Protein AF-A0ABC8JJZ1-F1 (afdb_monomer_lite)

Organism: Eruca vesicaria subsp. sativa (NCBI:txid29727)

Sequence (108 aa):
MEEEKKTIRSCSECKTTKTPMWRGGPSGPKSLCNACGIRFRKQRRSELLGIRIIHSHKDYEKINPSLSSTSSPSLSHGGVALKKRRILKEEEQAALCLLLLSCNSVFA

Radius of gyration: 23.33 Å; chains: 1; bounding box: 51×40×66 Å

Foldseek 3Di:
DPDPPPDQQAAPPPRDSDAPDFQADPVGGSNHHPVVNVVRVVVVVCVVVVNDDDPDPVVVCVVPVPPPDDDDDDDDPDDDPPPPPPPDDVVVVVVVVVVVVVVVVPPD

pLDDT: mean 70.63, std 19.54, range [33.0, 97.56]

Structure (mmCIF, N/CA/C/O backbone):
data_AF-A0ABC8JJZ1-F1
#
_entry.id   AF-A0ABC8JJZ1-F1
#
loop_
_atom_site.group_PDB
_atom_site.id
_atom_site.type_symbol
_atom_site.label_atom_id
_atom_site.label_alt_id
_atom_site.label_comp_id
_atom_site.label_asym_id
_atom_site.label_entity_id
_atom_site.label_seq_id
_atom_site.pdbx_PDB_ins_code
_atom_site.Cartn_x
_atom_site.Cartn_y
_atom_site.Cartn_z
_atom_site.occupancy
_atom_site.B_iso_or_equiv
_atom_site.auth_seq_id
_atom_site.auth_comp_id
_atom_site.auth_asym_id
_atom_site.auth_atom_id
_atom_site.pdbx_PDB_model_num
ATOM 1 N N . MET A 1 1 ? -4.437 3.551 35.345 1.00 49.91 1 MET A N 1
ATOM 2 C CA . MET A 1 1 ? -4.620 2.675 34.171 1.00 49.91 1 MET A CA 1
ATOM 3 C C . MET A 1 1 ? -4.681 3.598 32.974 1.00 49.91 1 MET A C 1
ATOM 5 O O . MET A 1 1 ? -5.647 4.337 32.864 1.00 49.91 1 MET A O 1
ATOM 9 N N . GLU A 1 2 ? -3.617 3.677 32.179 1.00 63.41 2 GLU A N 1
ATOM 10 C CA . GLU A 1 2 ? -3.656 4.477 30.952 1.00 63.41 2 GLU A CA 1
ATOM 11 C C . GLU A 1 2 ? -4.511 3.732 29.928 1.00 63.41 2 GLU A C 1
ATOM 13 O O . GLU A 1 2 ? -4.192 2.621 29.507 1.00 63.41 2 GLU A O 1
ATOM 18 N N . GLU A 1 3 ? -5.655 4.317 29.597 1.00 63.41 3 GLU A N 1
ATOM 19 C CA . GLU A 1 3 ? -6.574 3.804 28.595 1.00 63.41 3 GLU A CA 1
ATOM 20 C C . GLU A 1 3 ? -5.934 3.994 27.213 1.00 63.41 3 GLU A C 1
ATOM 22 O O . GLU A 1 3 ? -5.962 5.079 26.629 1.00 63.41 3 GLU A O 1
ATOM 27 N N . GLU A 1 4 ? -5.287 2.943 26.700 1.00 65.50 4 GLU A N 1
ATOM 28 C CA . GLU A 1 4 ? -4.762 2.916 25.336 1.00 65.50 4 GLU A CA 1
ATOM 29 C C . GLU A 1 4 ? -5.945 3.047 24.371 1.00 65.50 4 GLU A C 1
ATOM 31 O O . GLU A 1 4 ? -6.630 2.077 24.037 1.00 65.50 4 GLU A O 1
ATOM 36 N N . LYS A 1 5 ? -6.209 4.280 23.929 1.00 57.84 5 LYS A N 1
ATOM 37 C CA . LYS A 1 5 ? -7.222 4.601 22.926 1.00 57.84 5 LYS A CA 1
ATOM 38 C C . LYS A 1 5 ? -6.837 3.906 21.620 1.00 57.84 5 LYS A C 1
ATOM 40 O O . LYS A 1 5 ? -6.104 4.446 20.788 1.00 57.84 5 LYS A O 1
ATOM 45 N N . LYS A 1 6 ? -7.303 2.666 21.459 1.00 64.50 6 LYS A N 1
ATOM 46 C CA . LYS A 1 6 ? -6.986 1.787 20.335 1.00 64.50 6 LYS A CA 1
ATOM 47 C C . LYS A 1 6 ? -7.629 2.336 19.068 1.00 64.50 6 LYS A C 1
ATOM 49 O O . LYS A 1 6 ? -8.733 1.959 18.685 1.00 64.50 6 LYS A O 1
ATOM 54 N N . THR A 1 7 ? -6.930 3.253 18.409 1.00 77.00 7 THR A N 1
ATOM 55 C CA . THR A 1 7 ? -7.312 3.729 17.080 1.00 77.00 7 THR A CA 1
ATOM 56 C C . THR A 1 7 ? -7.359 2.529 16.136 1.00 77.00 7 THR A C 1
ATOM 58 O O . THR A 1 7 ? -6.352 1.855 15.898 1.00 77.00 7 THR A O 1
ATOM 61 N N . ILE A 1 8 ? -8.554 2.210 15.631 1.00 83.19 8 ILE A N 1
ATOM 62 C CA . ILE A 1 8 ? -8.727 1.132 14.657 1.00 83.19 8 ILE A CA 1
ATOM 63 C C . ILE A 1 8 ? -8.042 1.584 13.371 1.00 83.19 8 ILE A C 1
ATOM 65 O O . ILE A 1 8 ? -8.540 2.434 12.635 1.00 83.19 8 ILE A O 1
ATOM 69 N N . ARG A 1 9 ? -6.857 1.029 13.122 1.00 88.19 9 ARG A N 1
ATOM 70 C CA . ARG A 1 9 ? -6.090 1.308 11.909 1.00 88.19 9 ARG A CA 1
ATOM 71 C C . ARG A 1 9 ? -6.792 0.670 10.713 1.00 88.19 9 ARG A C 1
ATOM 73 O O . ARG A 1 9 ? -7.226 -0.480 10.782 1.00 88.19 9 ARG A O 1
ATOM 80 N N . SER A 1 10 ? -6.876 1.413 9.614 1.00 95.50 10 SER A N 1
ATOM 81 C CA . SER A 1 10 ? -7.425 0.948 8.340 1.00 95.50 10 SER A CA 1
ATOM 82 C C . SER A 1 10 ? -6.434 1.217 7.210 1.00 95.50 10 SER A C 1
ATOM 84 O O . SER A 1 10 ? -5.671 2.183 7.238 1.00 95.50 10 SER A O 1
ATOM 86 N N . CYS A 1 11 ? -6.402 0.324 6.224 1.00 95.94 11 CYS A N 1
ATOM 87 C CA . CYS A 1 11 ? -5.577 0.495 5.032 1.00 95.94 11 CYS A CA 1
ATOM 88 C C . CYS A 1 11 ? -6.060 1.712 4.238 1.00 95.94 11 CYS A C 1
ATOM 90 O O . CYS A 1 11 ? -7.244 1.793 3.926 1.00 95.94 11 CYS A O 1
ATOM 92 N N . SER A 1 12 ? -5.172 2.624 3.846 1.00 95.75 12 SER A N 1
ATOM 93 C CA . SER A 1 12 ? -5.567 3.806 3.072 1.00 95.75 12 SER A CA 1
ATOM 94 C C . SER A 1 12 ? -6.144 3.457 1.695 1.00 95.75 12 SER A C 1
ATOM 96 O O . SER A 1 12 ? -7.042 4.163 1.240 1.00 95.75 12 SER A O 1
ATOM 98 N N . GLU A 1 13 ? -5.710 2.342 1.101 1.00 93.81 13 GLU A N 1
ATOM 99 C CA . GLU A 1 13 ? -6.126 1.875 -0.227 1.00 93.81 13 GLU A CA 1
ATOM 100 C C . GLU A 1 13 ? -7.445 1.085 -0.192 1.00 93.81 13 GLU A C 1
ATOM 102 O O . GLU A 1 13 ? -8.456 1.506 -0.739 1.00 93.81 13 GLU A O 1
ATOM 107 N N . CYS A 1 14 ? -7.461 -0.063 0.494 1.00 95.12 14 CYS A N 1
ATOM 108 C CA . CYS A 1 14 ? -8.605 -0.983 0.477 1.00 95.12 14 CYS A CA 1
ATOM 109 C C . CYS A 1 14 ? -9.476 -0.932 1.736 1.00 95.12 14 CYS A C 1
ATOM 111 O O . CYS A 1 14 ? -10.361 -1.766 1.902 1.00 95.12 14 CYS A O 1
ATOM 113 N N . LYS A 1 15 ? -9.182 -0.020 2.669 1.00 95.69 15 LYS A N 1
ATOM 114 C CA . LYS A 1 15 ? -9.900 0.173 3.941 1.00 95.69 15 LYS A CA 1
ATOM 115 C C . LYS A 1 15 ? -9.964 -1.046 4.870 1.00 95.69 15 LYS A C 1
ATOM 117 O O . LYS A 1 15 ? -10.584 -0.958 5.925 1.00 95.69 15 LYS A O 1
ATOM 122 N N . THR A 1 16 ? -9.270 -2.151 4.563 1.00 95.50 16 THR A N 1
ATOM 123 C CA . THR A 1 16 ? -9.216 -3.301 5.478 1.00 95.50 16 THR A CA 1
ATOM 124 C C . THR A 1 16 ? -8.647 -2.890 6.832 1.00 95.50 16 THR A C 1
ATOM 126 O O . THR A 1 16 ? -7.630 -2.197 6.912 1.00 95.50 16 THR A O 1
ATOM 129 N N . THR A 1 17 ? -9.295 -3.352 7.891 1.00 95.56 17 THR A N 1
ATOM 130 C CA . THR A 1 17 ? -8.853 -3.206 9.282 1.00 95.56 17 THR A CA 1
ATOM 131 C C . THR A 1 17 ? -8.125 -4.455 9.781 1.00 95.56 17 THR A C 1
ATOM 133 O O . THR A 1 17 ? -7.469 -4.424 10.820 1.00 95.56 17 THR A O 1
ATOM 136 N N . LYS A 1 18 ? -8.196 -5.558 9.022 1.00 94.19 18 LYS A N 1
ATOM 137 C CA . LYS A 1 18 ? -7.560 -6.841 9.334 1.00 94.19 18 LYS A CA 1
ATOM 138 C C . LYS A 1 18 ? -6.445 -7.127 8.333 1.00 94.19 18 LYS A C 1
ATOM 140 O O . LYS A 1 18 ? -6.656 -7.149 7.120 1.00 94.19 18 LYS A O 1
ATOM 145 N N . THR A 1 19 ? -5.238 -7.337 8.845 1.00 94.81 19 THR A N 1
ATOM 146 C CA . THR A 1 19 ? -4.054 -7.689 8.055 1.00 94.81 19 THR A CA 1
ATOM 147 C C . THR A 1 19 ? -3.024 -8.358 8.965 1.00 94.81 19 THR A C 1
ATOM 149 O O . THR A 1 19 ? -2.890 -7.929 10.110 1.00 94.81 19 THR A O 1
ATOM 152 N N . PRO A 1 20 ? -2.266 -9.364 8.489 1.00 95.44 20 PRO A N 1
ATOM 153 C CA . PRO A 1 20 ? -1.217 -9.995 9.295 1.00 95.44 20 PRO A CA 1
ATOM 154 C C . PRO A 1 20 ? -0.052 -9.041 9.598 1.00 95.44 20 PRO A C 1
ATOM 156 O O . PRO A 1 20 ? 0.647 -9.205 10.588 1.00 95.44 20 PRO A O 1
ATOM 159 N N . MET A 1 21 ? 0.166 -8.028 8.750 1.00 94.50 21 MET A N 1
ATOM 160 C CA . MET A 1 21 ? 1.199 -7.013 8.952 1.00 94.50 21 MET A CA 1
ATOM 161 C C . MET A 1 21 ? 0.797 -5.687 8.306 1.00 94.50 21 MET A C 1
ATOM 163 O O . MET A 1 21 ? 0.220 -5.664 7.214 1.00 94.50 21 MET A O 1
ATOM 167 N N . TRP A 1 22 ? 1.138 -4.584 8.968 1.00 95.62 22 TRP A N 1
ATOM 168 C CA . TRP A 1 22 ? 0.988 -3.229 8.443 1.00 95.62 22 TRP A CA 1
ATOM 169 C C . TRP A 1 22 ? 2.289 -2.768 7.783 1.00 95.62 22 TRP A C 1
ATOM 171 O O . TRP A 1 22 ? 3.371 -2.916 8.349 1.00 95.62 22 TRP A O 1
ATOM 181 N N . ARG A 1 23 ? 2.192 -2.201 6.581 1.00 97.12 23 ARG A N 1
ATOM 182 C CA . ARG A 1 23 ? 3.317 -1.684 5.792 1.00 97.12 23 ARG A CA 1
ATOM 183 C C . ARG A 1 23 ? 3.206 -0.166 5.640 1.00 97.12 23 ARG A C 1
ATOM 185 O O . AR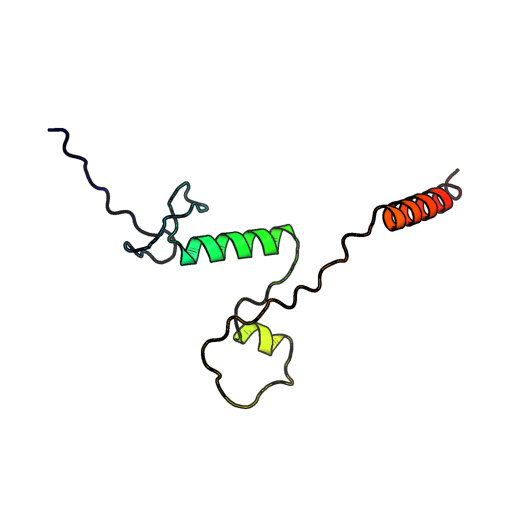G A 1 23 ? 2.119 0.398 5.706 1.00 97.12 23 ARG A O 1
ATOM 192 N N . GLY A 1 24 ? 4.344 0.498 5.446 1.00 94.38 24 GLY A N 1
ATOM 193 C CA . GLY A 1 24 ? 4.380 1.917 5.080 1.00 94.38 24 GLY A CA 1
ATOM 194 C C . GLY A 1 24 ? 3.929 2.151 3.638 1.00 94.38 24 GLY A C 1
ATOM 195 O O . GLY A 1 24 ? 4.126 1.289 2.776 1.00 94.38 24 GLY A O 1
ATOM 196 N N . GLY A 1 25 ? 3.349 3.321 3.399 1.00 92.38 25 GLY A N 1
ATOM 197 C CA . GLY A 1 25 ? 2.813 3.763 2.117 1.00 92.38 25 GLY A CA 1
ATOM 198 C C . GLY A 1 25 ? 2.982 5.273 1.931 1.00 92.38 25 GLY A C 1
ATOM 199 O O . GLY A 1 25 ? 3.671 5.910 2.729 1.00 92.38 25 GLY A O 1
ATOM 200 N N . PRO A 1 26 ? 2.366 5.858 0.891 1.00 92.31 26 PRO A N 1
ATOM 201 C CA . PRO A 1 26 ? 2.481 7.289 0.605 1.00 92.31 26 PRO A CA 1
ATOM 202 C C . PRO A 1 26 ? 1.907 8.158 1.732 1.00 92.31 26 PRO A C 1
ATOM 204 O O . PRO A 1 26 ? 2.437 9.223 2.014 1.00 92.31 26 PRO A O 1
ATOM 207 N N . SER A 1 27 ? 0.886 7.668 2.440 1.00 92.50 27 SER A N 1
ATOM 208 C CA . SER A 1 27 ? 0.269 8.350 3.586 1.00 92.50 27 SER A CA 1
ATOM 209 C C . SER A 1 27 ? 1.048 8.181 4.902 1.00 92.50 27 SER A C 1
ATOM 211 O O . SER A 1 27 ? 0.512 8.472 5.965 1.00 92.50 27 SER A O 1
ATOM 213 N N . GLY A 1 28 ? 2.279 7.658 4.862 1.00 90.75 28 GLY A N 1
ATOM 214 C CA . GLY A 1 28 ? 3.142 7.503 6.036 1.00 90.75 28 GLY A CA 1
ATOM 215 C C . GLY A 1 28 ? 3.283 6.063 6.559 1.00 90.75 28 GLY A C 1
ATOM 216 O O . GLY A 1 28 ? 2.919 5.092 5.872 1.00 90.75 28 GLY A O 1
ATOM 217 N N . PRO A 1 29 ? 3.870 5.883 7.759 1.00 92.69 29 PRO A N 1
ATOM 218 C CA . PRO A 1 29 ? 4.157 4.570 8.328 1.00 92.69 29 PRO A CA 1
ATOM 219 C C . PRO A 1 29 ? 2.871 3.801 8.650 1.00 92.69 29 PRO A C 1
ATOM 221 O O . PRO A 1 29 ? 1.893 4.371 9.119 1.00 92.69 29 PRO A O 1
ATOM 224 N N . LYS A 1 30 ? 2.884 2.480 8.422 1.00 92.38 30 LYS A N 1
ATOM 225 C CA . LYS A 1 30 ? 1.756 1.568 8.715 1.00 92.38 30 LYS A CA 1
ATOM 226 C C . LYS A 1 30 ? 0.409 1.983 8.079 1.00 92.38 30 LYS A C 1
ATOM 228 O O . LYS A 1 30 ? -0.637 1.573 8.568 1.00 92.38 30 LYS A O 1
ATOM 233 N N . SER A 1 31 ? 0.428 2.746 6.984 1.00 95.12 31 SER A N 1
ATOM 234 C CA . SER A 1 31 ? -0.779 3.206 6.277 1.00 95.12 31 SER A CA 1
ATOM 235 C C . SER A 1 31 ? -1.412 2.153 5.363 1.00 95.12 31 SER A C 1
ATOM 237 O O . SER A 1 31 ? -2.574 2.282 4.990 1.00 95.12 31 SER A O 1
ATOM 239 N N . LEU A 1 32 ? -0.681 1.095 5.004 1.00 96.88 32 LEU A N 1
ATOM 240 C CA . LEU A 1 32 ? -1.150 0.059 4.085 1.00 96.88 32 LEU A CA 1
ATOM 241 C C . LEU A 1 32 ? -1.217 -1.308 4.762 1.00 96.88 32 LEU A C 1
ATOM 243 O O . LEU A 1 32 ? -0.382 -1.660 5.598 1.00 96.88 32 LEU A O 1
ATOM 247 N N . CYS A 1 33 ? -2.173 -2.130 4.335 1.00 97.56 33 CYS A N 1
ATOM 248 C CA . CYS A 1 33 ? -2.174 -3.550 4.668 1.00 97.56 33 CYS A CA 1
ATOM 249 C C . CYS A 1 33 ? -1.032 -4.291 3.951 1.00 97.56 33 CYS A C 1
ATOM 251 O O . CYS A 1 33 ? -0.349 -3.743 3.079 1.00 97.56 33 CYS A O 1
ATOM 253 N N . ASN A 1 34 ? -0.8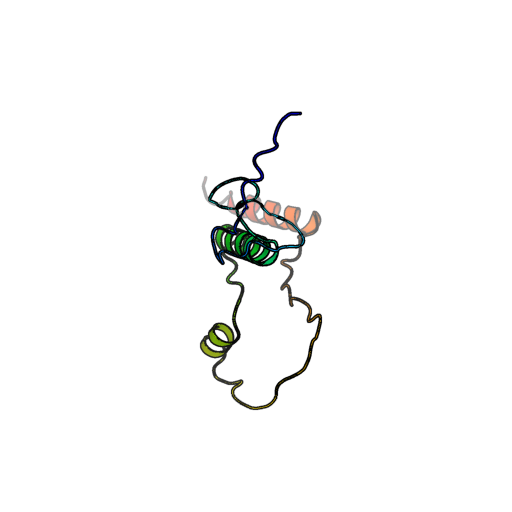38 -5.569 4.284 1.00 97.50 34 ASN A N 1
ATOM 254 C CA . ASN A 1 34 ? 0.241 -6.368 3.712 1.00 97.50 34 ASN A CA 1
ATOM 255 C C . ASN A 1 34 ? 0.137 -6.456 2.179 1.00 97.50 34 ASN A C 1
ATOM 257 O O . ASN A 1 34 ? 1.119 -6.195 1.487 1.00 97.50 34 ASN A O 1
ATOM 261 N N . ALA A 1 35 ? -1.053 -6.754 1.650 1.00 95.81 35 ALA A N 1
ATOM 262 C CA . ALA A 1 35 ? -1.274 -6.898 0.213 1.00 95.81 35 ALA A CA 1
ATOM 263 C C . ALA A 1 35 ? -1.045 -5.579 -0.548 1.00 95.81 35 ALA A C 1
ATOM 265 O O . ALA A 1 35 ? -0.260 -5.539 -1.498 1.00 95.81 35 ALA A O 1
ATOM 266 N N . CYS A 1 36 ? -1.670 -4.485 -0.103 1.00 95.25 36 CYS A N 1
ATOM 267 C CA . CYS A 1 36 ? -1.533 -3.173 -0.742 1.00 95.25 36 CYS A CA 1
ATOM 268 C C . CYS A 1 36 ? -0.099 -2.637 -0.647 1.00 95.25 36 CYS A C 1
ATOM 270 O O . CYS A 1 36 ? 0.425 -2.113 -1.626 1.00 95.25 36 CYS A O 1
ATOM 272 N N . GLY A 1 37 ? 0.583 -2.833 0.486 1.00 95.69 37 GLY A N 1
ATOM 273 C CA . GLY A 1 37 ? 1.968 -2.396 0.650 1.00 95.69 37 GLY A CA 1
ATOM 274 C C . GLY A 1 37 ? 2.953 -3.126 -0.268 1.00 95.69 37 GLY A C 1
ATOM 275 O O . GLY A 1 37 ? 3.898 -2.512 -0.763 1.00 95.69 37 GLY A O 1
ATOM 276 N N . ILE A 1 38 ? 2.739 -4.419 -0.543 1.00 94.12 38 ILE A N 1
ATOM 277 C CA . ILE A 1 38 ? 3.543 -5.153 -1.534 1.00 94.12 38 ILE A CA 1
ATOM 278 C C . ILE A 1 38 ? 3.287 -4.623 -2.949 1.00 94.12 38 ILE A C 1
ATOM 280 O O . ILE A 1 38 ? 4.248 -4.361 -3.676 1.00 94.12 38 ILE A O 1
ATOM 284 N N . ARG A 1 39 ? 2.017 -4.406 -3.322 1.00 91.56 39 ARG A N 1
ATOM 285 C CA . ARG A 1 39 ? 1.642 -3.835 -4.628 1.00 91.56 39 ARG A CA 1
ATOM 286 C C . ARG A 1 39 ? 2.283 -2.466 -4.847 1.00 91.56 39 ARG A C 1
ATOM 288 O O . ARG A 1 39 ? 2.938 -2.263 -5.863 1.00 91.56 39 ARG A O 1
ATOM 295 N N . PHE A 1 40 ? 2.188 -1.581 -3.856 1.00 92.62 40 PHE A N 1
ATOM 296 C CA . PHE A 1 40 ? 2.778 -0.245 -3.906 1.00 92.62 40 PHE A CA 1
ATOM 297 C C . PHE A 1 40 ? 4.297 -0.281 -4.126 1.00 92.62 40 PHE A C 1
ATOM 299 O O . PHE A 1 40 ? 4.814 0.408 -5.001 1.00 92.62 40 PHE A O 1
ATOM 306 N N . ARG A 1 41 ? 5.030 -1.130 -3.389 1.00 90.19 41 ARG A N 1
ATOM 307 C CA . ARG A 1 41 ? 6.488 -1.269 -3.568 1.00 90.19 41 ARG A CA 1
ATOM 308 C C . ARG A 1 41 ? 6.856 -1.780 -4.956 1.00 90.19 41 ARG A C 1
ATOM 310 O O . ARG A 1 41 ? 7.827 -1.304 -5.539 1.00 90.19 41 ARG A O 1
ATOM 317 N N . LYS A 1 42 ? 6.098 -2.749 -5.472 1.00 88.81 42 LYS A N 1
ATOM 318 C CA . LYS A 1 42 ? 6.332 -3.316 -6.801 1.00 88.81 42 LYS A CA 1
ATOM 319 C C . LYS A 1 42 ? 6.085 -2.273 -7.892 1.00 88.81 42 LYS A C 1
ATOM 321 O O . LYS A 1 42 ? 6.940 -2.121 -8.760 1.00 88.81 42 LYS A O 1
ATOM 326 N N . GLN A 1 43 ? 4.992 -1.516 -7.792 1.00 87.38 43 GLN A N 1
ATOM 327 C CA . GLN A 1 43 ? 4.678 -0.426 -8.715 1.00 87.38 43 GLN A CA 1
ATOM 328 C C . GLN A 1 43 ? 5.751 0.667 -8.678 1.00 87.38 43 GLN A C 1
ATOM 330 O O . GLN A 1 43 ? 6.312 1.006 -9.713 1.00 87.38 43 GLN A O 1
ATOM 335 N N . ARG A 1 44 ? 6.127 1.138 -7.483 1.00 88.75 44 ARG A N 1
ATOM 336 C CA . ARG A 1 44 ? 7.165 2.166 -7.321 1.00 88.75 44 ARG A CA 1
ATOM 337 C C . ARG A 1 44 ? 8.522 1.718 -7.866 1.00 88.75 44 ARG A C 1
ATOM 339 O O . ARG A 1 44 ? 9.233 2.501 -8.481 1.00 88.75 44 ARG A O 1
ATOM 346 N N . ARG A 1 45 ? 8.894 0.449 -7.665 1.00 86.62 45 ARG A N 1
ATOM 347 C CA . ARG A 1 45 ? 10.131 -0.118 -8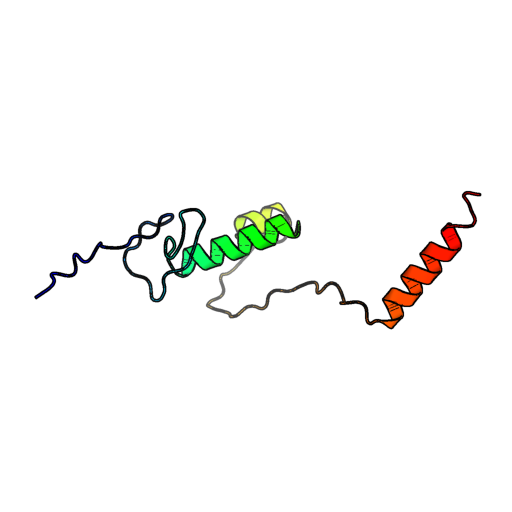.229 1.00 86.62 45 ARG A CA 1
ATOM 348 C C . ARG A 1 45 ? 10.070 -0.228 -9.755 1.00 86.62 45 ARG A C 1
ATOM 350 O O . ARG A 1 45 ? 11.074 0.009 -10.414 1.00 86.62 45 ARG A O 1
ATOM 357 N N . SER A 1 46 ? 8.920 -0.622 -10.294 1.00 83.25 46 SER A N 1
ATOM 358 C CA . SER A 1 46 ? 8.666 -0.715 -11.735 1.00 83.25 46 SER A CA 1
ATOM 359 C C . SER A 1 46 ? 8.810 0.651 -12.409 1.00 83.25 46 SER A C 1
ATOM 361 O O . SER A 1 46 ? 9.510 0.751 -13.413 1.00 83.25 46 SER A O 1
ATOM 363 N N . GLU A 1 47 ? 8.246 1.693 -11.801 1.00 79.62 47 GLU A N 1
ATOM 364 C CA . GLU A 1 47 ? 8.341 3.080 -12.259 1.00 79.62 47 GLU A CA 1
ATOM 365 C C . GLU A 1 47 ? 9.782 3.604 -12.227 1.00 79.62 47 GLU A C 1
ATOM 367 O O . GLU A 1 47 ? 10.293 4.042 -13.253 1.00 79.62 47 GLU A O 1
ATOM 372 N N . LEU A 1 48 ? 10.485 3.452 -11.098 1.00 84.38 48 LEU A N 1
ATOM 373 C CA . LEU A 1 48 ? 11.876 3.908 -10.960 1.00 84.38 48 LEU A CA 1
ATOM 374 C C . LEU A 1 48 ? 12.849 3.226 -11.932 1.00 84.38 48 LEU A C 1
ATOM 376 O O . LEU A 1 48 ? 13.844 3.822 -12.325 1.00 84.38 48 LEU A O 1
ATOM 380 N N . LEU A 1 49 ? 12.595 1.968 -12.299 1.00 83.88 49 LEU A N 1
ATOM 381 C CA . LEU A 1 49 ? 13.461 1.213 -13.207 1.00 83.88 49 LEU A CA 1
ATOM 382 C C . LEU A 1 49 ? 12.992 1.267 -14.669 1.00 83.88 49 LEU A C 1
ATOM 384 O O . LEU A 1 49 ? 13.627 0.649 -15.526 1.00 83.88 49 LEU A O 1
ATOM 388 N N . GLY A 1 50 ? 11.865 1.930 -14.956 1.00 76.56 50 GLY A N 1
ATOM 389 C CA . GLY A 1 50 ? 11.230 1.920 -16.277 1.00 76.56 50 GLY A CA 1
ATOM 390 C C . GLY A 1 50 ? 10.824 0.518 -16.757 1.00 76.56 50 GLY A C 1
ATOM 391 O O . GLY A 1 50 ? 10.622 0.296 -17.949 1.00 76.56 50 GLY A O 1
ATOM 392 N N . ILE A 1 51 ? 10.727 -0.461 -15.851 1.00 76.88 51 ILE A N 1
ATOM 393 C CA . ILE A 1 51 ? 10.388 -1.848 -16.182 1.00 76.88 51 ILE A CA 1
ATOM 394 C C . ILE A 1 51 ? 8.875 -1.973 -16.110 1.00 76.88 51 ILE A C 1
ATOM 396 O O . ILE A 1 51 ? 8.333 -2.008 -15.010 1.00 76.88 51 ILE A O 1
ATOM 400 N N . ARG A 1 52 ? 8.182 -2.099 -17.244 1.00 67.94 52 ARG A N 1
ATOM 401 C CA . ARG A 1 52 ? 6.736 -2.373 -17.261 1.00 67.94 52 ARG A CA 1
ATOM 402 C C . ARG A 1 52 ? 6.478 -3.800 -16.784 1.00 67.94 52 ARG A C 1
ATOM 404 O O . ARG A 1 52 ? 6.620 -4.749 -17.551 1.00 67.94 52 ARG A O 1
ATOM 411 N N . ILE A 1 53 ? 6.127 -3.966 -15.509 1.00 66.94 53 ILE A N 1
ATOM 412 C CA . ILE A 1 53 ? 5.680 -5.268 -15.016 1.00 66.94 53 ILE A CA 1
ATOM 413 C C . ILE A 1 53 ? 4.185 -5.393 -15.290 1.00 66.94 53 ILE A C 1
ATOM 415 O O . ILE A 1 53 ? 3.390 -4.582 -14.823 1.00 66.94 53 ILE A O 1
ATOM 419 N N . ILE A 1 54 ? 3.814 -6.421 -16.048 1.00 66.38 54 ILE A N 1
ATOM 420 C CA . ILE A 1 54 ? 2.422 -6.776 -16.304 1.00 66.38 54 ILE A CA 1
ATOM 421 C C . ILE A 1 54 ? 1.833 -7.279 -14.981 1.00 66.38 54 ILE A C 1
ATOM 423 O O . ILE A 1 54 ? 2.260 -8.300 -14.439 1.00 66.38 54 ILE A O 1
ATOM 427 N N . HIS A 1 55 ? 0.910 -6.509 -14.408 1.00 63.84 55 HIS A N 1
ATOM 428 C CA . HIS A 1 55 ? 0.287 -6.802 -13.114 1.00 63.84 55 HIS A CA 1
ATOM 429 C C . HIS A 1 55 ? -1.093 -7.462 -13.248 1.00 63.84 55 HIS A C 1
ATOM 431 O O . HIS A 1 55 ? -1.668 -7.855 -12.234 1.00 63.84 55 HIS A O 1
ATOM 437 N N . SER A 1 56 ? -1.605 -7.598 -14.476 1.00 57.84 56 SER A N 1
ATOM 438 C CA . SER A 1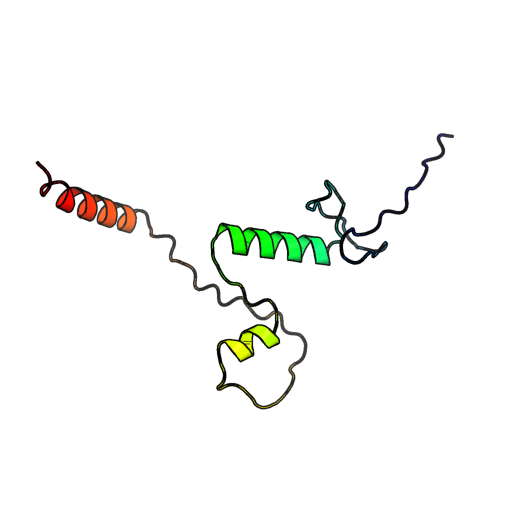 56 ? -2.926 -8.145 -14.778 1.00 57.84 56 SER A CA 1
ATOM 439 C C . SER A 1 56 ? -2.915 -8.967 -16.068 1.00 57.84 56 SER A C 1
ATOM 441 O O . SER A 1 56 ? -2.267 -8.592 -17.044 1.00 57.84 56 SER A O 1
ATOM 443 N N . HIS A 1 57 ? -3.693 -10.053 -16.096 1.00 60.09 57 HIS A N 1
ATOM 444 C CA . HIS A 1 57 ? -3.935 -10.869 -17.295 1.00 60.09 57 HIS A CA 1
ATOM 445 C C . HIS A 1 57 ? -4.510 -10.032 -18.454 1.00 60.09 57 HIS A C 1
ATOM 447 O O . HIS A 1 57 ? -4.216 -10.280 -19.619 1.00 60.09 57 HIS A O 1
ATOM 453 N N . LYS A 1 58 ? -5.270 -8.979 -18.121 1.00 54.00 58 LYS A N 1
ATOM 454 C CA . LYS A 1 58 ? -5.898 -8.066 -19.086 1.00 54.00 58 LYS A CA 1
ATOM 455 C C . LYS A 1 58 ? -4.883 -7.192 -19.833 1.00 54.00 58 LYS A C 1
ATOM 457 O O . LYS A 1 58 ? -5.097 -6.837 -20.987 1.00 54.00 58 LYS A O 1
ATOM 462 N N . ASP A 1 59 ? -3.764 -6.874 -19.182 1.00 58.25 59 ASP A N 1
ATOM 463 C CA . ASP A 1 59 ? -2.671 -6.118 -19.797 1.00 58.25 59 ASP A CA 1
ATOM 464 C C . ASP A 1 59 ? -1.746 -7.037 -20.605 1.00 58.25 59 ASP A C 1
ATOM 466 O O . ASP A 1 59 ? -1.150 -6.593 -21.578 1.00 58.25 59 ASP A O 1
ATOM 470 N N . TYR A 1 60 ? -1.657 -8.323 -20.242 1.00 57.91 60 TYR A N 1
ATOM 471 C CA . TYR A 1 60 ? -0.923 -9.335 -21.008 1.00 57.91 60 TYR A CA 1
ATOM 472 C C . TYR A 1 60 ? -1.540 -9.569 -22.396 1.00 57.91 60 TYR A C 1
ATOM 474 O O . TYR A 1 60 ? -0.814 -9.536 -23.389 1.00 57.91 60 TYR A O 1
ATOM 482 N N . GLU A 1 61 ? -2.867 -9.730 -22.479 1.00 55.72 61 GLU A N 1
ATOM 483 C CA . GLU A 1 61 ? -3.578 -9.929 -23.756 1.00 55.72 61 GLU A CA 1
ATOM 484 C C . GLU A 1 61 ? -3.446 -8.737 -24.710 1.00 55.72 61 GLU A C 1
ATOM 486 O O . GLU A 1 61 ? -3.322 -8.920 -25.917 1.00 55.72 61 GLU A O 1
ATOM 491 N N . LYS A 1 62 ? -3.399 -7.506 -24.184 1.00 58.84 62 LYS A N 1
ATOM 492 C CA . LYS A 1 62 ? -3.210 -6.304 -25.011 1.00 58.84 62 LYS A CA 1
ATOM 493 C C . LYS A 1 62 ? -1.834 -6.274 -25.698 1.00 58.84 62 LYS A C 1
ATOM 495 O O . LYS A 1 62 ? -1.684 -5.621 -26.725 1.00 58.84 62 LYS A O 1
ATOM 500 N N . ILE A 1 63 ? -0.834 -6.953 -25.133 1.00 60.34 63 ILE A N 1
ATOM 501 C CA . ILE A 1 63 ? 0.541 -6.975 -25.653 1.00 60.34 63 ILE A CA 1
ATOM 502 C C . ILE A 1 63 ? 0.786 -8.229 -26.513 1.00 60.34 63 ILE A C 1
ATOM 504 O O . ILE A 1 63 ? 1.625 -8.188 -27.407 1.00 60.34 63 ILE A O 1
ATOM 508 N N . ASN A 1 64 ? 0.042 -9.319 -26.282 1.00 55.31 64 ASN A N 1
ATOM 509 C CA . ASN A 1 64 ? 0.147 -10.578 -27.026 1.00 55.31 64 ASN A CA 1
ATOM 510 C C . ASN A 1 64 ? -1.241 -11.046 -27.519 1.00 55.31 64 ASN A C 1
ATOM 512 O O . ASN A 1 64 ? -1.858 -11.900 -26.880 1.00 55.31 64 ASN A O 1
ATOM 516 N N . PRO A 1 65 ? -1.740 -10.525 -28.655 1.00 56.97 65 PRO A N 1
ATOM 517 C CA . PRO A 1 65 ? -3.088 -10.823 -29.153 1.00 56.97 65 PRO A CA 1
ATOM 518 C C . PRO A 1 65 ? -3.284 -12.250 -29.707 1.00 56.97 65 PRO A C 1
ATOM 520 O O . PRO A 1 65 ? -4.387 -12.584 -30.126 1.00 56.97 65 PRO A O 1
ATOM 523 N N . SER A 1 66 ? -2.250 -13.102 -29.723 1.00 55.19 66 SER A N 1
ATOM 524 C CA . SER A 1 66 ? -2.297 -14.458 -30.298 1.00 55.19 66 SER A CA 1
ATOM 525 C C . SER A 1 66 ? -2.540 -15.597 -29.294 1.00 55.19 66 SER A C 1
ATOM 527 O O . SER A 1 66 ? -2.568 -16.753 -29.706 1.00 55.19 66 SER A O 1
ATOM 529 N N . LEU A 1 67 ? -2.713 -15.312 -27.996 1.00 56.22 67 LEU A N 1
ATOM 530 C CA . LEU A 1 67 ? -2.892 -16.333 -26.948 1.00 56.22 67 LEU A CA 1
ATOM 531 C C . LEU A 1 67 ? -4.305 -16.318 -26.339 1.00 56.22 67 LEU A C 1
ATOM 533 O O . LEU A 1 67 ? -4.474 -16.358 -25.123 1.00 56.22 67 LEU A O 1
ATOM 537 N N . SER A 1 68 ? -5.333 -16.238 -27.177 1.00 49.34 68 SER A N 1
ATOM 538 C CA . SER A 1 68 ? -6.734 -16.261 -26.754 1.00 49.34 68 SER A CA 1
ATOM 539 C C . SER A 1 68 ? -7.361 -17.633 -26.996 1.00 49.34 68 SER A C 1
ATOM 541 O O . SER A 1 68 ? -8.133 -17.813 -27.931 1.00 49.34 68 SER A O 1
ATOM 543 N N . SER A 1 69 ? -7.051 -18.630 -26.159 1.00 52.78 69 SER A N 1
ATOM 544 C CA . SER A 1 69 ? -7.991 -19.733 -25.886 1.00 52.78 69 SER A CA 1
ATOM 545 C C . SER A 1 69 ? -7.522 -20.671 -24.769 1.00 52.78 69 SER A C 1
ATOM 547 O O . SER A 1 69 ? -6.415 -21.194 -24.778 1.00 52.78 69 SER A O 1
ATOM 549 N N . THR A 1 70 ? -8.473 -20.977 -23.885 1.00 47.41 70 THR A N 1
ATOM 550 C CA . THR A 1 70 ? -8.602 -22.192 -23.062 1.00 47.41 70 THR A CA 1
ATOM 551 C C . THR A 1 70 ? -7.819 -22.358 -21.747 1.00 47.41 70 THR A C 1
ATOM 553 O O . THR A 1 70 ? -6.606 -22.515 -21.691 1.00 47.41 70 THR A O 1
ATOM 556 N N . SER A 1 71 ? -8.641 -22.511 -20.700 1.00 42.88 71 SER A N 1
ATOM 557 C CA . SER A 1 71 ? -8.441 -23.189 -19.411 1.00 42.88 71 SER A CA 1
ATOM 558 C C . SER A 1 71 ? -7.630 -22.495 -18.312 1.00 42.88 71 SER A C 1
ATOM 560 O O . SER A 1 71 ? -6.462 -22.147 -18.445 1.00 42.88 71 SER A O 1
ATOM 562 N N . SER A 1 72 ? -8.296 -22.343 -17.165 1.00 51.59 72 SER A N 1
ATOM 563 C CA . SER A 1 72 ? -7.684 -22.080 -15.866 1.00 51.59 72 SER A CA 1
ATOM 564 C C . SER A 1 72 ? -6.607 -23.119 -15.544 1.00 51.59 72 SER A C 1
ATOM 566 O O . SER A 1 72 ? -6.818 -24.305 -15.794 1.00 51.59 72 SER A O 1
ATOM 568 N N . PRO A 1 73 ? -5.544 -22.711 -14.837 1.00 43.91 73 PRO A N 1
ATOM 569 C CA . PRO A 1 73 ? -4.982 -23.589 -13.827 1.00 43.91 73 PRO A CA 1
ATOM 570 C C . PRO A 1 73 ? -4.941 -22.915 -12.455 1.00 43.91 73 PRO A C 1
ATOM 572 O O . PRO A 1 73 ? -4.549 -21.762 -12.270 1.00 43.91 73 PRO A O 1
ATOM 575 N N . SER A 1 74 ? -5.365 -23.717 -11.490 1.00 39.97 74 SER A N 1
ATOM 576 C CA . SER 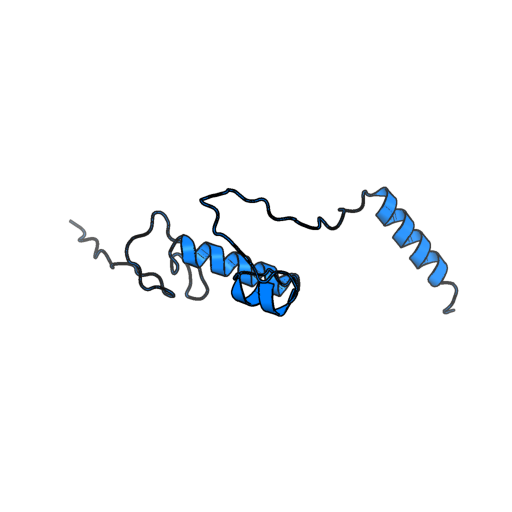A 1 74 ? -5.008 -23.720 -10.080 1.00 39.97 74 SER A CA 1
ATOM 577 C C . SER A 1 74 ? -3.644 -23.111 -9.732 1.00 39.97 74 SER A C 1
ATOM 579 O O . SER A 1 74 ? -2.650 -23.328 -10.420 1.00 39.97 74 SER A O 1
ATOM 581 N N . LEU A 1 75 ? -3.635 -22.432 -8.580 1.00 51.25 75 LEU A N 1
ATOM 582 C CA . LEU A 1 75 ? -2.526 -22.241 -7.640 1.00 51.25 75 LEU A CA 1
ATOM 583 C C . LEU A 1 75 ? -1.152 -22.726 -8.147 1.00 51.25 75 LEU A C 1
ATOM 585 O O . LEU A 1 75 ? -0.832 -23.910 -8.075 1.00 51.25 75 LEU A O 1
ATOM 589 N N . SER A 1 76 ? -0.302 -21.805 -8.595 1.00 33.00 76 SER A N 1
ATOM 590 C CA . SER A 1 76 ? 1.114 -22.110 -8.784 1.00 33.00 76 SER A CA 1
ATOM 591 C C . SER A 1 76 ? 1.972 -20.933 -8.337 1.00 33.00 76 SER A C 1
ATOM 593 O O . SER A 1 76 ? 1.727 -19.770 -8.666 1.00 33.00 76 SER A O 1
ATOM 595 N N . HIS A 1 77 ? 2.985 -21.251 -7.535 1.00 49.97 77 HIS A N 1
ATOM 596 C CA . HIS A 1 77 ? 4.140 -20.397 -7.313 1.00 49.97 77 HIS A CA 1
ATOM 597 C C . HIS A 1 77 ? 4.910 -20.323 -8.644 1.00 49.97 77 HIS A C 1
ATOM 599 O O . HIS A 1 77 ? 5.887 -21.032 -8.854 1.00 49.97 77 HIS A O 1
ATOM 605 N N . GLY A 1 78 ? 4.404 -19.531 -9.590 1.00 33.16 78 GLY A N 1
ATOM 606 C CA . GLY A 1 78 ? 4.945 -19.407 -10.940 1.00 33.16 78 GLY A CA 1
ATOM 607 C C . GLY A 1 78 ? 6.015 -18.326 -11.000 1.00 33.16 78 GLY A C 1
ATOM 608 O O . GLY A 1 78 ? 5.723 -17.143 -10.820 1.00 33.16 78 GLY A O 1
ATOM 609 N N . GLY A 1 79 ? 7.259 -18.750 -11.214 1.00 35.44 79 GLY A N 1
ATOM 610 C CA . GLY A 1 79 ? 8.443 -17.903 -11.273 1.00 35.44 79 GLY A CA 1
ATOM 611 C C . GLY A 1 79 ? 8.273 -16.687 -12.180 1.00 35.44 79 GLY A C 1
ATOM 612 O O . GLY A 1 79 ? 7.811 -16.774 -13.317 1.00 35.44 79 GLY A O 1
ATOM 613 N N . VAL A 1 80 ? 8.714 -15.533 -11.682 1.00 38.72 80 VAL A N 1
ATOM 614 C CA . VAL A 1 80 ? 8.997 -14.396 -12.550 1.00 38.72 80 VAL A CA 1
ATOM 615 C C . VAL A 1 80 ? 10.082 -14.836 -13.530 1.00 38.72 80 VAL A C 1
ATOM 617 O O . VAL A 1 80 ? 11.216 -15.084 -13.125 1.00 38.72 80 VAL A O 1
ATOM 620 N N . ALA A 1 81 ? 9.757 -14.910 -14.821 1.00 47.12 81 ALA A N 1
ATOM 621 C CA . ALA A 1 81 ? 10.760 -14.869 -15.876 1.00 47.12 81 ALA A CA 1
ATOM 622 C C . ALA A 1 81 ? 11.407 -13.475 -15.837 1.00 47.12 81 ALA A C 1
ATOM 624 O O . ALA A 1 81 ? 11.094 -12.570 -16.609 1.00 47.12 81 ALA A O 1
ATOM 625 N N . LEU A 1 82 ? 12.277 -13.275 -14.848 1.00 40.47 82 LEU A N 1
ATOM 626 C CA . LEU A 1 82 ? 13.197 -12.167 -14.789 1.00 40.47 82 LEU A CA 1
ATOM 627 C C . LEU A 1 82 ? 14.121 -12.390 -15.985 1.00 40.47 82 LEU A C 1
ATOM 629 O O . LEU A 1 82 ? 15.008 -13.241 -15.929 1.00 40.47 82 LEU A O 1
ATOM 633 N N . LYS A 1 83 ? 13.945 -11.635 -17.075 1.00 44.75 83 LYS A N 1
ATOM 634 C CA . LYS A 1 83 ? 15.081 -11.367 -17.962 1.00 44.75 83 LYS A CA 1
ATOM 635 C C . LYS A 1 83 ? 16.089 -10.599 -17.112 1.00 44.75 83 LYS A C 1
ATOM 637 O O . LYS A 1 83 ? 16.063 -9.375 -17.016 1.00 44.75 83 LYS A O 1
ATOM 642 N N . LYS A 1 84 ? 16.899 -11.367 -16.382 1.00 34.62 84 LYS A N 1
ATOM 643 C CA . LYS A 1 84 ? 18.037 -10.932 -15.592 1.00 34.62 84 LYS A CA 1
ATOM 644 C C . LYS A 1 84 ? 18.929 -10.215 -16.592 1.00 34.62 84 LYS A C 1
ATOM 646 O O . LYS A 1 84 ? 19.549 -10.864 -17.431 1.00 34.62 84 LYS A O 1
ATOM 651 N N . ARG A 1 85 ? 18.954 -8.879 -16.551 1.00 49.06 85 ARG A N 1
ATOM 652 C CA . ARG A 1 85 ? 20.105 -8.155 -17.091 1.00 49.06 85 ARG A CA 1
ATOM 653 C C . ARG A 1 85 ? 21.301 -8.809 -16.414 1.00 49.06 85 ARG A C 1
ATOM 655 O O . ARG A 1 85 ? 21.342 -8.857 -15.182 1.00 49.06 85 ARG A O 1
ATOM 662 N N . ARG A 1 86 ? 22.156 -9.462 -17.203 1.00 47.78 86 ARG A N 1
ATOM 663 C CA . ARG A 1 86 ? 23.388 -10.052 -16.691 1.00 47.78 86 ARG A CA 1
ATOM 664 C C . ARG A 1 86 ? 24.091 -8.901 -15.975 1.00 47.78 86 ARG A C 1
ATOM 666 O O . ARG A 1 86 ? 24.353 -7.877 -16.594 1.00 47.78 86 ARG A O 1
ATOM 673 N N . ILE A 1 87 ? 24.255 -9.018 -14.659 1.00 60.22 87 ILE A N 1
ATOM 674 C CA . ILE A 1 87 ? 25.250 -8.218 -13.952 1.00 60.22 87 ILE A CA 1
ATOM 675 C C . ILE A 1 87 ? 26.546 -8.607 -14.641 1.00 60.22 87 ILE A C 1
ATOM 677 O O . ILE A 1 87 ? 26.949 -9.771 -14.584 1.00 60.22 87 ILE A O 1
ATOM 681 N N 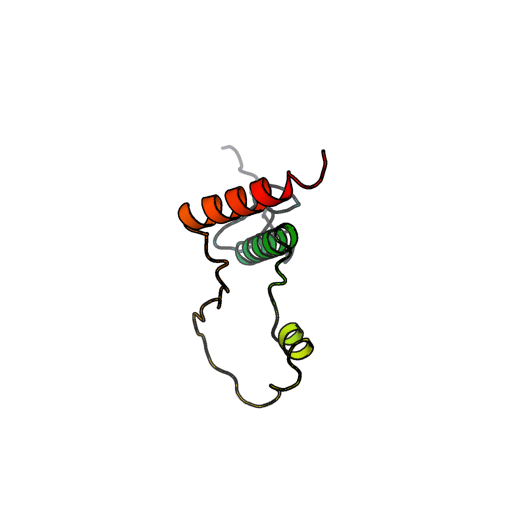. LEU A 1 88 ? 27.051 -7.681 -15.446 1.00 52.28 88 LEU A N 1
ATOM 682 C CA . LEU A 1 88 ? 28.293 -7.843 -16.168 1.00 52.28 88 LEU A CA 1
ATOM 683 C C . LEU A 1 88 ? 29.362 -8.110 -15.110 1.00 52.28 88 LEU A C 1
ATOM 685 O O . LEU A 1 88 ? 29.471 -7.359 -14.141 1.00 52.28 88 LEU A O 1
ATOM 689 N N . LYS A 1 89 ? 30.056 -9.248 -15.228 1.00 56.34 89 LYS A N 1
ATOM 690 C CA . LYS A 1 89 ? 31.235 -9.517 -14.397 1.00 56.34 89 LYS A CA 1
ATOM 691 C C . LYS A 1 89 ? 32.236 -8.387 -14.647 1.00 56.34 89 LYS A C 1
ATOM 693 O O . LYS A 1 89 ? 32.218 -7.813 -15.732 1.00 56.34 89 LYS A O 1
ATOM 698 N N . GLU A 1 90 ? 33.074 -8.075 -13.664 1.00 52.75 90 GLU A N 1
ATOM 699 C CA . GLU A 1 90 ? 34.023 -6.946 -13.699 1.00 52.75 90 GLU A CA 1
ATOM 700 C C . GLU A 1 90 ? 34.834 -6.874 -15.015 1.00 52.75 90 GLU A C 1
ATOM 702 O O . GLU A 1 90 ? 35.080 -5.785 -15.529 1.00 52.75 90 GLU A O 1
ATOM 707 N N . GLU A 1 91 ? 35.095 -8.024 -15.641 1.00 53.19 91 GLU A N 1
ATOM 708 C CA . GLU A 1 91 ? 35.689 -8.173 -16.979 1.00 53.19 91 GLU A CA 1
ATOM 709 C C . GLU A 1 91 ? 34.950 -7.423 -18.111 1.00 53.19 91 GLU A C 1
ATOM 711 O O . GLU A 1 91 ? 35.574 -6.804 -18.972 1.00 53.19 91 GLU A O 1
ATOM 716 N N . GLU A 1 92 ? 33.614 -7.425 -18.128 1.00 59.06 92 GLU A N 1
ATOM 717 C CA . GLU A 1 92 ? 32.833 -6.743 -19.174 1.00 59.06 92 GLU A CA 1
ATOM 718 C C . GLU A 1 92 ? 32.714 -5.228 -18.925 1.00 59.06 92 GLU A C 1
ATOM 720 O O . GLU A 1 92 ? 32.524 -4.461 -19.870 1.00 59.06 92 GLU A O 1
ATOM 725 N N . GLN A 1 93 ? 32.919 -4.771 -17.683 1.00 59.16 93 GLN A N 1
ATOM 726 C CA . GLN A 1 93 ? 33.057 -3.344 -17.374 1.00 59.16 93 GLN A CA 1
ATOM 727 C C . GLN A 1 93 ? 34.367 -2.785 -17.960 1.00 59.16 93 GLN A C 1
ATOM 729 O O . GLN A 1 93 ? 34.377 -1.674 -18.493 1.00 59.16 93 GLN A O 1
ATOM 734 N N . ALA A 1 94 ? 35.456 -3.566 -17.923 1.00 67.94 94 ALA A N 1
ATOM 735 C CA . ALA A 1 94 ? 36.739 -3.185 -18.513 1.00 67.94 94 ALA A CA 1
ATOM 736 C C . ALA A 1 94 ? 36.652 -3.045 -20.042 1.00 67.94 94 ALA A C 1
ATOM 738 O O . ALA A 1 94 ? 37.157 -2.069 -20.595 1.00 67.94 94 ALA A O 1
ATOM 739 N N . ALA A 1 95 ? 35.943 -3.955 -20.720 1.00 72.88 95 ALA A N 1
ATOM 740 C CA . ALA A 1 95 ? 35.713 -3.870 -22.163 1.00 72.88 95 ALA A CA 1
ATOM 741 C C . ALA A 1 95 ? 34.926 -2.606 -22.563 1.00 72.88 95 ALA A C 1
ATOM 743 O O . ALA A 1 95 ? 35.257 -1.958 -23.555 1.00 72.88 95 ALA A O 1
ATOM 744 N N . LEU A 1 96 ? 33.926 -2.214 -21.766 1.00 70.31 96 LEU A N 1
ATOM 745 C CA . LEU A 1 96 ? 33.149 -0.986 -21.972 1.00 70.31 96 LEU A CA 1
ATOM 746 C C . LEU A 1 96 ? 33.991 0.280 -21.763 1.00 70.31 96 LEU A C 1
ATOM 748 O O . LEU A 1 96 ? 33.891 1.219 -22.552 1.00 70.31 96 LEU A O 1
ATOM 752 N N . CYS A 1 97 ? 34.856 0.294 -20.744 1.00 68.56 97 CYS A N 1
ATOM 753 C CA . CYS A 1 97 ? 35.820 1.375 -20.545 1.00 68.56 97 CYS A CA 1
ATOM 754 C C . CYS A 1 97 ? 36.816 1.467 -21.711 1.00 68.56 97 CYS A C 1
ATOM 756 O O . CYS A 1 97 ? 37.040 2.557 -22.225 1.00 68.56 97 CYS A O 1
ATOM 758 N N . LEU A 1 98 ? 37.371 0.344 -22.178 1.00 71.88 98 LEU A N 1
ATOM 759 C CA . LEU A 1 98 ? 38.304 0.322 -23.312 1.00 71.88 98 LEU A CA 1
ATOM 760 C C . LEU A 1 98 ? 37.645 0.795 -24.616 1.00 71.88 98 LEU A C 1
ATOM 762 O O . LEU A 1 98 ? 38.256 1.549 -25.373 1.00 71.88 98 LEU A O 1
ATOM 766 N N . LEU A 1 99 ? 36.381 0.427 -24.842 1.00 76.69 99 LEU A N 1
ATOM 767 C CA . LEU A 1 99 ? 35.594 0.919 -25.971 1.00 76.69 99 LEU A CA 1
ATOM 768 C C . LEU A 1 99 ? 35.401 2.444 -25.891 1.00 76.69 99 LEU A C 1
ATOM 770 O O . LEU A 1 99 ? 35.647 3.141 -26.869 1.00 76.69 99 LEU A O 1
ATOM 774 N N . LEU A 1 100 ? 35.049 2.985 -24.721 1.00 70.50 100 LEU A N 1
ATOM 775 C CA . LEU A 1 100 ? 34.877 4.430 -24.518 1.00 70.50 100 LEU A CA 1
ATOM 776 C C . LEU A 1 100 ? 36.191 5.220 -24.642 1.00 70.50 100 LEU A C 1
ATOM 778 O O . LEU A 1 100 ? 36.188 6.315 -25.201 1.00 70.50 100 LEU A O 1
ATOM 782 N N . LEU A 1 101 ? 37.321 4.671 -24.183 1.00 72.38 101 LEU A N 1
ATOM 783 C CA . LEU A 1 101 ? 38.635 5.297 -24.368 1.00 72.38 101 LEU A CA 1
ATOM 784 C C . LEU A 1 101 ? 39.040 5.346 -25.846 1.00 72.38 101 LEU A C 1
ATOM 786 O O . LEU A 1 101 ? 39.628 6.335 -26.275 1.00 72.38 101 LEU A O 1
ATOM 790 N N . SER A 1 102 ? 38.680 4.327 -26.631 1.00 71.00 102 SER A N 1
ATOM 791 C CA . SER A 1 102 ? 38.937 4.318 -28.076 1.00 71.00 102 SER A CA 1
ATOM 792 C C . SER A 1 102 ? 38.100 5.341 -28.856 1.00 71.00 102 SER A C 1
ATOM 794 O O . SER A 1 102 ? 38.490 5.740 -29.948 1.00 71.00 102 SER A O 1
ATOM 796 N N . CYS A 1 103 ? 36.976 5.805 -28.296 1.00 60.59 103 CYS A N 1
ATOM 797 C CA . CYS A 1 103 ? 36.139 6.843 -28.902 1.00 60.59 103 CYS A CA 1
ATOM 798 C C . CYS A 1 103 ? 36.563 8.274 -28.517 1.00 60.59 103 CYS A C 1
ATOM 800 O O . CYS A 1 103 ? 36.221 9.217 -29.228 1.00 60.59 103 CYS A O 1
ATOM 802 N N . ASN A 1 104 ? 37.325 8.455 -27.430 1.00 59.50 104 ASN A N 1
ATOM 803 C CA . ASN A 1 104 ? 37.804 9.773 -26.986 1.00 59.50 104 ASN A CA 1
ATOM 804 C C . ASN A 1 104 ? 38.999 10.314 -27.791 1.00 59.50 104 ASN A C 1
ATOM 806 O O . ASN A 1 104 ? 39.421 11.441 -27.557 1.00 59.50 104 ASN A O 1
ATOM 810 N N . SER A 1 105 ? 39.528 9.568 -28.761 1.00 57.81 105 SER A N 1
ATOM 811 C CA . SER A 1 105 ? 40.537 10.062 -29.709 1.00 57.81 105 SER A CA 1
ATOM 812 C C . SER A 1 105 ? 39.939 10.715 -30.966 1.00 57.81 105 SER A C 1
ATOM 814 O O . SER A 1 105 ? 40.683 11.059 -31.877 1.00 57.81 105 SER A O 1
ATOM 816 N N . VAL A 1 106 ? 38.613 10.911 -31.029 1.00 57.06 106 VAL A N 1
ATOM 817 C CA . VAL A 1 106 ? 37.911 11.512 -32.189 1.00 57.06 106 VAL A CA 1
ATOM 818 C C . VAL A 1 106 ? 37.317 12.901 -31.872 1.00 57.06 106 VAL A C 1
ATOM 820 O O . VAL A 1 106 ? 36.573 13.463 -32.668 1.00 57.06 106 VAL A O 1
ATOM 823 N N . PHE A 1 107 ? 37.661 13.498 -30.726 1.00 53.41 107 PHE A N 1
ATOM 824 C CA . PHE A 1 107 ? 37.379 14.911 -30.427 1.00 53.41 107 PHE A CA 1
ATOM 825 C C . PHE A 1 107 ? 38.570 15.549 -29.687 1.00 53.41 107 PHE A C 1
ATOM 827 O O . PHE A 1 107 ? 38.503 15.855 -28.498 1.00 53.41 107 PHE A O 1
ATOM 834 N N . ALA A 1 108 ? 39.678 15.718 -30.407 1.00 46.59 108 ALA A N 1
ATOM 835 C CA . ALA A 1 108 ? 40.727 16.701 -30.139 1.00 46.59 108 ALA A CA 1
ATOM 836 C C . ALA A 1 108 ? 41.240 17.227 -31.483 1.00 46.59 108 ALA A C 1
ATOM 838 O O . ALA A 1 108 ? 41.411 16.387 -32.396 1.00 46.59 108 ALA A O 1
#

Secondary structure (DSSP, 8-state):
-----------TTT--S--SSEEEETTEEEEEEHHHHHHHHHHHHHHHTT-----SHHHHHHH-TT-----------------------HHHHHHHHHHHHHHTTS--

InterPro domains:
  IPR000679 Zinc finger, GATA-type [PF00320] (11-45)
  IPR000679 Zinc finger, GATA-type [PS00344] (11-36)
  IPR000679 Zinc finger, GATA-type [PS50114] (5-41)
  IPR000679 Zinc finger, GATA-type [SM00401] (5-61)
  IPR000679 Zinc finger, GATA-type [cd00202] (10-45)
  IPR013088 Zinc finger, NHR/GATA-type [G3DSA:3.30.50.10] (5-94)